Protein AF-A0A2G1YNJ9-F1 (afdb_monomer_lite)

Secondary structure (DSSP, 8-state):
-------HHHHHHHHHHHHHHHHHHHHHHHHHHHHHHHHHHHHHTT--EEETTEEE-GGGTEEEETTEEEETTTEEEEGGG-EEGGG--

Structure (mmCIF, N/CA/C/O backbone):
data_AF-A0A2G1YNJ9-F1
#
_entry.id   AF-A0A2G1YNJ9-F1
#
loop_
_atom_site.group_PDB
_atom_site.id
_atom_site.type_symbol
_atom_site.label_atom_id
_atom_site.label_alt_id
_atom_site.label_comp_id
_atom_site.label_asym_id
_atom_site.label_entity_id
_atom_site.label_seq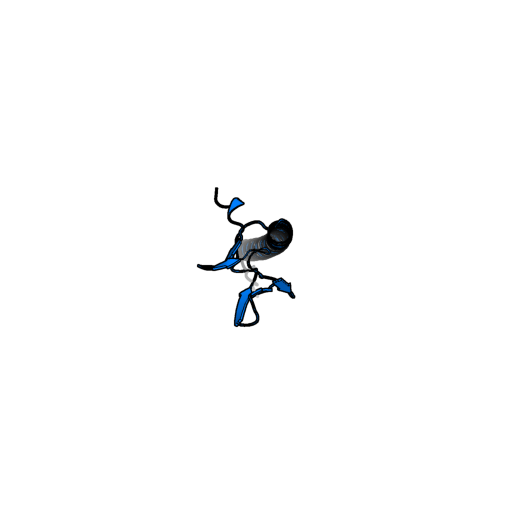_id
_atom_site.pdbx_PDB_ins_code
_atom_site.Cartn_x
_atom_site.Cartn_y
_atom_site.Cartn_z
_atom_site.occupancy
_atom_site.B_iso_or_equiv
_atom_site.auth_seq_id
_atom_site.auth_comp_id
_atom_site.auth_asym_id
_atom_site.auth_atom_id
_atom_site.pdbx_PDB_model_num
ATOM 1 N N . MET A 1 1 ? 38.355 0.535 -47.608 1.00 38.41 1 MET A N 1
ATOM 2 C CA . MET A 1 1 ? 37.460 -0.072 -46.596 1.00 38.41 1 MET A CA 1
ATOM 3 C C . MET A 1 1 ? 36.367 0.948 -46.272 1.00 38.41 1 MET A C 1
ATOM 5 O O . MET A 1 1 ? 36.619 1.887 -45.533 1.00 38.41 1 MET A O 1
ATOM 9 N N . HIS A 1 2 ? 35.199 0.864 -46.919 1.00 39.09 2 HIS A N 1
ATOM 10 C CA . HIS A 1 2 ? 34.093 1.802 -46.676 1.00 39.09 2 HIS A CA 1
ATOM 11 C C . HIS A 1 2 ? 33.355 1.385 -45.400 1.00 39.09 2 HIS A C 1
ATOM 13 O O . HIS A 1 2 ? 32.543 0.461 -45.417 1.00 39.09 2 HIS A O 1
ATOM 19 N N . ILE A 1 3 ? 33.645 2.055 -44.286 1.00 50.84 3 ILE A N 1
ATOM 20 C CA . ILE A 1 3 ? 32.872 1.913 -43.052 1.00 50.84 3 ILE A CA 1
ATOM 21 C C . ILE A 1 3 ? 31.530 2.604 -43.315 1.00 50.84 3 ILE A C 1
ATOM 23 O O . ILE A 1 3 ? 31.424 3.827 -43.247 1.00 50.84 3 ILE A O 1
ATOM 27 N N . LYS A 1 4 ? 30.509 1.829 -43.706 1.00 51.25 4 LYS A N 1
ATOM 28 C CA . LYS A 1 4 ? 29.125 2.316 -43.776 1.00 51.25 4 LYS A CA 1
ATOM 29 C C . LYS A 1 4 ? 28.774 2.881 -42.400 1.00 51.25 4 LYS A C 1
ATOM 31 O O . LYS A 1 4 ? 28.630 2.120 -41.446 1.00 51.25 4 LYS A O 1
ATOM 36 N N . SER A 1 5 ? 28.650 4.206 -42.319 1.00 52.34 5 SER A N 1
ATOM 37 C CA . SER A 1 5 ? 28.082 4.913 -41.174 1.00 52.34 5 SER A CA 1
ATOM 38 C C . SER A 1 5 ? 26.720 4.291 -40.871 1.00 52.34 5 SER A C 1
ATOM 40 O O . SER A 1 5 ? 25.763 4.450 -41.630 1.00 52.34 5 SER A O 1
ATOM 42 N N . LYS A 1 6 ? 26.658 3.471 -39.819 1.00 56.69 6 LYS A N 1
ATOM 43 C CA . LYS A 1 6 ? 25.423 2.842 -39.353 1.00 56.69 6 LYS A CA 1
ATOM 44 C C . LYS A 1 6 ? 24.536 3.965 -38.819 1.00 56.69 6 LYS A C 1
ATOM 46 O O . LYS A 1 6 ? 24.757 4.454 -37.721 1.00 56.69 6 LYS A O 1
ATOM 51 N N . ASN A 1 7 ? 23.591 4.394 -39.656 1.00 58.88 7 ASN A N 1
ATOM 52 C CA . ASN A 1 7 ? 22.435 5.252 -39.393 1.00 58.88 7 ASN A CA 1
ATOM 53 C C . ASN A 1 7 ? 22.385 5.873 -37.986 1.00 58.88 7 ASN A C 1
ATOM 55 O O . ASN A 1 7 ? 21.743 5.343 -37.080 1.00 58.88 7 ASN A O 1
ATOM 59 N N . ASN A 1 8 ? 22.994 7.054 -37.849 1.00 61.69 8 ASN A N 1
ATOM 60 C CA . ASN A 1 8 ? 23.002 7.866 -36.626 1.00 61.69 8 ASN A CA 1
ATOM 61 C C . ASN A 1 8 ? 21.584 8.061 -36.039 1.00 61.69 8 ASN A C 1
ATOM 63 O O . ASN A 1 8 ? 21.383 8.069 -34.830 1.00 61.69 8 ASN A O 1
ATOM 67 N N . LYS A 1 9 ? 20.564 8.117 -36.910 1.00 62.44 9 LYS A N 1
ATOM 68 C CA . LYS A 1 9 ? 19.145 8.208 -36.535 1.00 62.44 9 LYS A CA 1
ATOM 69 C C . LYS A 1 9 ? 18.663 7.010 -35.708 1.00 62.44 9 LYS A C 1
ATOM 71 O O . LYS A 1 9 ? 18.018 7.210 -34.690 1.00 62.44 9 LYS A O 1
ATOM 76 N N . THR A 1 10 ? 18.989 5.776 -36.096 1.00 66.50 10 THR A N 1
ATOM 77 C CA . THR A 1 10 ? 18.542 4.560 -35.388 1.00 66.50 10 THR A CA 1
ATOM 78 C C . THR A 1 10 ? 19.155 4.466 -33.988 1.00 66.50 10 THR A C 1
ATOM 80 O O . THR A 1 10 ? 18.482 4.046 -33.051 1.00 66.50 10 THR A O 1
ATOM 83 N N . PHE A 1 11 ? 20.403 4.918 -33.835 1.00 71.12 11 PHE A N 1
ATOM 84 C CA . PHE A 1 11 ? 21.071 5.013 -32.536 1.00 71.12 11 PHE A CA 1
ATOM 85 C C . PHE A 1 11 ? 20.420 6.072 -31.632 1.00 71.12 11 PHE A C 1
ATOM 87 O O . PHE A 1 11 ? 20.137 5.791 -30.470 1.00 71.12 11 PHE A O 1
ATOM 94 N N . ILE A 1 12 ? 20.097 7.250 -32.180 1.00 73.94 12 ILE A N 1
ATOM 95 C CA . ILE A 1 12 ? 19.397 8.317 -31.448 1.00 73.94 12 ILE A CA 1
ATOM 96 C C . ILE A 1 12 ? 18.001 7.854 -31.003 1.00 73.94 12 ILE A C 1
ATOM 98 O O . ILE A 1 12 ? 17.669 8.002 -29.832 1.00 73.94 12 ILE A O 1
ATOM 102 N N . TYR A 1 13 ? 17.211 7.228 -31.884 1.00 78.44 13 TYR A N 1
ATOM 103 C CA . TYR A 1 13 ? 15.891 6.696 -31.515 1.00 78.44 13 TYR A CA 1
ATOM 104 C C . TYR A 1 13 ? 15.982 5.633 -30.413 1.00 78.44 13 TYR A C 1
ATOM 106 O O . TYR A 1 13 ? 15.194 5.665 -29.469 1.00 78.44 13 TYR A O 1
ATOM 114 N N . GLY A 1 14 ? 16.965 4.729 -30.493 1.00 79.88 14 GLY A N 1
ATOM 115 C CA . GLY A 1 14 ? 17.212 3.737 -29.445 1.00 79.88 14 GLY A CA 1
ATOM 116 C C . GLY A 1 14 ? 17.550 4.379 -28.096 1.00 79.88 14 GLY A C 1
ATOM 117 O O . GLY A 1 14 ? 16.965 4.012 -27.078 1.00 79.88 14 GLY A O 1
ATOM 118 N N . ALA A 1 15 ? 18.432 5.383 -28.090 1.00 84.19 15 ALA A N 1
ATOM 119 C CA . ALA A 1 15 ? 18.802 6.115 -26.881 1.00 84.19 15 ALA A CA 1
ATOM 120 C C . ALA A 1 15 ? 17.620 6.902 -26.285 1.00 84.19 15 ALA A C 1
ATOM 122 O O . ALA A 1 15 ? 17.412 6.873 -25.074 1.00 84.19 15 ALA A O 1
ATOM 123 N N . SER A 1 16 ? 16.803 7.556 -27.116 1.00 87.31 16 SER A N 1
ATOM 124 C CA . SER A 1 16 ? 15.611 8.282 -26.660 1.00 87.31 16 SER A CA 1
ATOM 125 C C . SER A 1 16 ? 14.571 7.356 -26.029 1.00 87.31 16 SER A C 1
ATOM 127 O O . SER A 1 16 ? 14.033 7.681 -24.972 1.00 87.31 16 SER A O 1
ATOM 129 N N . ILE A 1 17 ? 14.316 6.187 -26.629 1.00 89.06 17 ILE A N 1
ATOM 130 C CA . ILE A 1 17 ? 13.405 5.182 -26.058 1.00 89.06 17 ILE A CA 1
ATOM 131 C C . ILE A 1 17 ? 13.947 4.681 -24.718 1.00 89.06 17 ILE A C 1
ATOM 133 O O . ILE A 1 17 ? 13.197 4.582 -23.751 1.00 89.06 17 ILE A O 1
ATOM 137 N N . PHE A 1 18 ? 15.250 4.414 -24.631 1.00 90.75 18 PHE A N 1
ATOM 138 C CA . PHE A 1 18 ? 15.875 3.962 -23.392 1.00 90.75 18 PHE A CA 1
ATOM 139 C C . PHE A 1 18 ? 15.736 4.988 -22.256 1.00 90.75 18 PHE A C 1
ATOM 141 O O . PHE A 1 18 ? 15.333 4.634 -21.148 1.00 90.75 18 PHE A O 1
ATOM 148 N N . ILE A 1 19 ? 15.990 6.270 -22.542 1.00 92.12 19 ILE A N 1
ATOM 149 C CA . ILE A 1 19 ? 15.805 7.363 -21.575 1.00 92.12 19 ILE A CA 1
ATOM 150 C C . ILE A 1 19 ? 14.338 7.461 -21.140 1.00 92.12 19 ILE A C 1
ATOM 152 O O . ILE A 1 19 ? 14.061 7.590 -19.948 1.00 92.12 19 ILE A O 1
ATOM 156 N N . LEU A 1 20 ? 13.397 7.353 -22.083 1.00 93.81 20 LEU A N 1
ATOM 157 C CA . LEU A 1 20 ? 11.965 7.381 -21.787 1.00 93.81 20 LEU A CA 1
ATOM 158 C C . LEU A 1 20 ? 11.559 6.234 -20.849 1.00 93.81 20 LEU A C 1
ATOM 160 O O . LEU A 1 20 ? 10.844 6.462 -19.877 1.00 93.81 20 LEU A O 1
ATOM 164 N N . VAL A 1 21 ? 12.051 5.016 -21.091 1.00 93.69 21 VAL A N 1
ATOM 165 C CA . VAL A 1 21 ? 11.777 3.854 -20.232 1.00 93.69 21 VAL A CA 1
ATOM 166 C C . VAL A 1 21 ? 12.320 4.073 -18.818 1.00 93.69 21 VAL A C 1
ATOM 168 O O . VAL A 1 21 ? 11.592 3.850 -17.851 1.00 93.69 21 VAL A O 1
ATOM 171 N N . ILE A 1 22 ? 13.556 4.562 -18.673 1.00 93.94 22 ILE A N 1
ATOM 172 C CA . ILE A 1 22 ? 14.132 4.876 -17.354 1.00 93.94 22 ILE A CA 1
ATOM 173 C C . ILE A 1 22 ? 13.295 5.934 -16.633 1.00 93.94 22 ILE A C 1
ATOM 175 O O . ILE A 1 22 ? 13.010 5.795 -15.443 1.00 93.94 22 ILE A O 1
ATOM 179 N N . PHE A 1 23 ? 12.877 6.977 -17.348 1.00 94.31 23 PHE A N 1
ATOM 180 C CA . PHE A 1 23 ? 12.064 8.044 -16.781 1.00 94.31 23 PHE A CA 1
ATOM 181 C C . PHE A 1 23 ? 10.704 7.529 -16.286 1.00 94.31 23 PHE A C 1
ATOM 183 O O . PHE A 1 23 ? 10.299 7.844 -15.167 1.00 94.31 23 PHE A O 1
ATOM 190 N N . LEU A 1 24 ? 10.033 6.676 -17.067 1.00 93.56 24 LEU A N 1
ATOM 191 C CA . LEU A 1 24 ? 8.773 6.042 -16.667 1.00 93.56 24 LEU A CA 1
ATOM 192 C C . LEU A 1 24 ? 8.943 5.145 -15.434 1.00 93.56 24 LEU A C 1
ATOM 194 O O . LEU A 1 24 ? 8.113 5.196 -14.526 1.00 93.56 24 LEU A O 1
ATOM 198 N N . LEU A 1 25 ? 10.030 4.370 -15.356 1.00 92.69 25 LEU A N 1
ATOM 199 C CA . LEU A 1 25 ? 10.337 3.547 -14.181 1.00 92.69 25 LEU A CA 1
ATOM 200 C C . LEU A 1 25 ? 10.581 4.401 -12.932 1.00 92.69 25 LEU A C 1
ATOM 202 O O . LEU A 1 25 ? 10.091 4.066 -11.852 1.00 92.69 25 LEU A O 1
ATOM 206 N N . ALA A 1 26 ? 11.299 5.519 -13.071 1.00 92.31 26 ALA A N 1
ATOM 207 C CA . ALA A 1 26 ? 11.535 6.446 -11.970 1.00 92.31 26 ALA A CA 1
ATOM 208 C C . ALA A 1 26 ? 10.221 7.067 -11.471 1.00 92.31 26 ALA A C 1
ATOM 210 O O . ALA A 1 26 ? 9.947 7.030 -10.270 1.00 92.31 26 ALA A O 1
ATOM 211 N N . LEU A 1 27 ? 9.380 7.569 -12.383 1.00 92.12 27 LEU A N 1
ATOM 212 C CA . LEU A 1 27 ? 8.059 8.112 -12.049 1.00 92.12 27 LEU A CA 1
ATOM 213 C C . LEU A 1 27 ? 7.174 7.080 -11.346 1.00 92.12 27 LEU A C 1
ATOM 215 O O . LEU A 1 27 ? 6.555 7.396 -10.331 1.00 92.12 27 LEU A O 1
ATOM 219 N N . TYR A 1 28 ? 7.153 5.841 -11.841 1.00 88.12 28 TYR A N 1
ATOM 220 C CA . TYR A 1 28 ? 6.412 4.755 -11.207 1.00 88.12 28 TYR A CA 1
ATOM 221 C C . TYR A 1 28 ? 6.922 4.464 -9.787 1.00 88.12 28 TYR A C 1
ATOM 223 O O . TYR A 1 28 ? 6.127 4.285 -8.865 1.00 88.12 28 TYR A O 1
ATOM 231 N N . GLY A 1 29 ? 8.243 4.493 -9.579 1.00 88.50 29 GLY A N 1
ATOM 232 C CA . GLY A 1 29 ? 8.852 4.351 -8.256 1.00 88.50 29 GLY A CA 1
ATOM 233 C C . GLY A 1 29 ? 8.438 5.453 -7.272 1.00 88.50 29 GLY A C 1
ATOM 234 O O . GLY A 1 29 ? 8.124 5.155 -6.116 1.00 88.50 29 GLY A O 1
ATOM 235 N N . PHE A 1 30 ? 8.393 6.715 -7.718 1.00 89.69 30 PHE A N 1
ATOM 236 C CA . PHE A 1 30 ? 7.889 7.829 -6.903 1.00 89.69 30 PHE A CA 1
ATOM 237 C C . PHE A 1 30 ? 6.401 7.671 -6.584 1.00 89.69 30 PHE A C 1
ATOM 239 O O . PHE A 1 30 ? 6.019 7.763 -5.417 1.00 89.69 30 PHE A O 1
ATOM 246 N N . TYR A 1 31 ? 5.587 7.339 -7.587 1.00 88.19 31 TYR A N 1
ATOM 247 C CA . TYR A 1 31 ? 4.159 7.083 -7.412 1.00 88.19 31 TYR A CA 1
ATOM 248 C C . TYR A 1 31 ? 3.889 5.98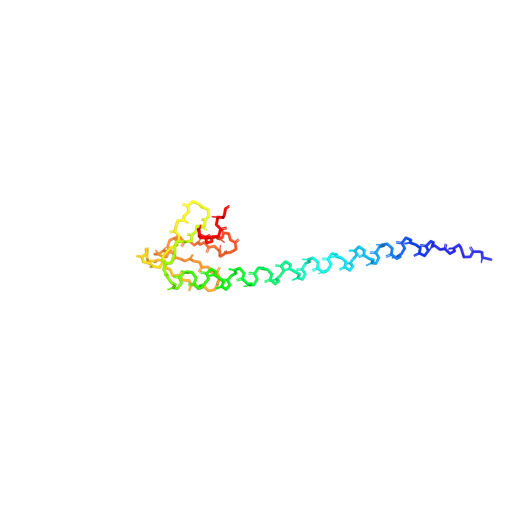5 -6.369 1.00 88.19 31 TYR A C 1
ATOM 250 O O . TYR A 1 31 ? 3.103 6.184 -5.444 1.00 88.19 31 TYR A O 1
ATOM 258 N N . GLU A 1 32 ? 4.584 4.846 -6.454 1.00 85.06 32 GLU A N 1
ATOM 259 C CA . GLU A 1 32 ? 4.484 3.758 -5.471 1.00 85.06 32 GLU A CA 1
ATOM 260 C C . GLU A 1 32 ? 4.858 4.219 -4.056 1.00 85.06 32 GLU A C 1
ATOM 262 O O . GLU A 1 32 ? 4.199 3.853 -3.078 1.00 85.06 32 GLU A O 1
ATOM 267 N N . LYS A 1 33 ? 5.907 5.040 -3.927 1.00 87.19 33 LYS A N 1
ATOM 268 C CA . LYS A 1 33 ? 6.348 5.576 -2.636 1.00 87.19 33 LYS A CA 1
ATOM 269 C C . LYS A 1 33 ? 5.278 6.471 -2.011 1.00 87.19 33 LYS A C 1
ATOM 271 O O . LYS A 1 33 ? 4.935 6.263 -0.844 1.00 87.19 33 LYS A O 1
ATOM 276 N N . ASP A 1 34 ? 4.728 7.416 -2.769 1.00 87.75 34 ASP A N 1
ATOM 277 C CA . ASP A 1 34 ? 3.682 8.318 -2.281 1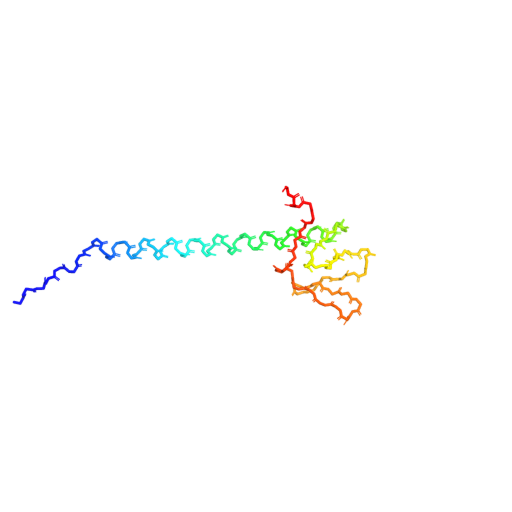.00 87.75 34 ASP A CA 1
ATOM 278 C C . ASP A 1 34 ? 2.389 7.568 -1.955 1.00 87.75 34 ASP A C 1
ATOM 280 O O . ASP A 1 34 ? 1.816 7.758 -0.876 1.00 87.75 34 ASP A O 1
ATOM 284 N N . ARG A 1 35 ? 1.982 6.626 -2.816 1.00 86.31 35 ARG A N 1
ATOM 285 C CA . ARG A 1 35 ? 0.801 5.784 -2.588 1.00 86.31 35 ARG A CA 1
ATOM 286 C C . ARG A 1 35 ? 0.908 5.007 -1.278 1.00 86.31 35 ARG A C 1
ATOM 288 O O . ARG A 1 35 ? -0.041 4.975 -0.494 1.00 86.31 35 ARG A O 1
ATOM 295 N N . ARG A 1 36 ? 2.077 4.423 -0.990 1.00 86.06 36 ARG A N 1
ATOM 296 C CA . ARG A 1 36 ? 2.329 3.733 0.286 1.00 86.06 36 ARG A CA 1
ATOM 297 C C . ARG A 1 36 ? 2.173 4.682 1.462 1.00 86.06 36 ARG A C 1
ATOM 299 O O . ARG A 1 36 ? 1.450 4.356 2.398 1.00 86.06 36 ARG A O 1
ATOM 306 N N . VAL A 1 37 ? 2.814 5.852 1.422 1.00 88.62 37 VAL A N 1
ATOM 307 C CA . VAL A 1 37 ? 2.716 6.857 2.496 1.00 88.62 37 VAL A CA 1
ATOM 308 C C . VAL A 1 37 ? 1.262 7.259 2.743 1.00 88.62 37 VAL A C 1
ATOM 310 O O . VAL A 1 37 ? 0.850 7.380 3.899 1.00 88.62 37 VAL A O 1
ATOM 313 N N . GLN A 1 38 ? 0.467 7.414 1.686 1.00 89.25 38 GLN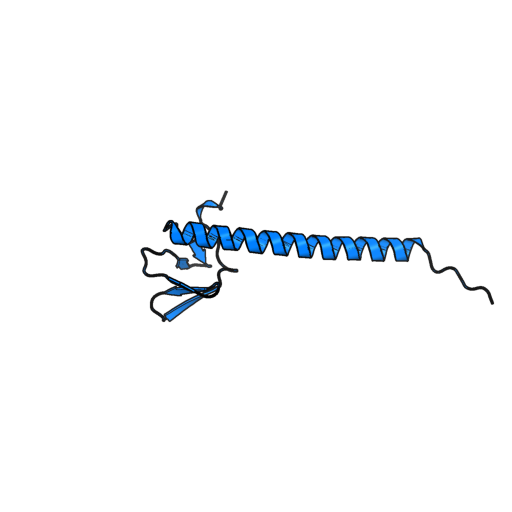 A N 1
ATOM 314 C CA . GLN A 1 38 ? -0.954 7.716 1.807 1.00 89.25 38 GLN A CA 1
ATOM 315 C C . GLN A 1 38 ? -1.730 6.571 2.476 1.00 89.25 38 GLN A C 1
ATOM 317 O O . GLN A 1 38 ? -2.459 6.823 3.432 1.00 89.25 38 GLN A O 1
ATOM 322 N N . LEU A 1 39 ? -1.499 5.314 2.079 1.00 88.44 39 LEU A N 1
ATOM 323 C CA . LEU A 1 39 ? -2.113 4.139 2.716 1.00 88.44 39 LEU A CA 1
ATOM 324 C C . LEU A 1 39 ? -1.753 4.025 4.204 1.00 88.44 39 LEU A C 1
ATOM 326 O O . LEU A 1 39 ? -2.618 3.737 5.029 1.00 88.44 39 LEU A O 1
ATOM 330 N N . TYR A 1 40 ? -0.501 4.308 4.575 1.00 87.81 40 TYR A N 1
ATOM 331 C CA . TYR A 1 40 ? -0.081 4.372 5.979 1.00 87.81 40 TYR A CA 1
ATOM 332 C C . TYR A 1 40 ? -0.850 5.449 6.757 1.00 87.81 40 TYR A C 1
ATOM 334 O O . TYR A 1 40 ? -1.317 5.194 7.872 1.00 87.81 40 TYR A O 1
ATOM 342 N N . LYS A 1 41 ? -0.988 6.652 6.183 1.00 89.69 41 LYS A N 1
ATOM 343 C CA . LYS A 1 41 ? -1.744 7.758 6.794 1.00 89.69 41 LYS A CA 1
ATOM 344 C C . LYS A 1 41 ? -3.220 7.400 6.950 1.00 89.69 41 LYS A C 1
ATOM 346 O O . LYS A 1 41 ? -3.773 7.587 8.032 1.00 89.69 41 LYS A O 1
ATOM 351 N N . ASP A 1 42 ? -3.828 6.837 5.913 1.00 89.81 42 ASP A N 1
ATOM 352 C CA . ASP A 1 42 ? -5.232 6.436 5.914 1.00 89.81 42 ASP A CA 1
ATOM 353 C C . ASP A 1 42 ? -5.498 5.321 6.933 1.00 89.81 42 ASP A C 1
ATOM 355 O O . ASP A 1 42 ? -6.444 5.414 7.717 1.00 89.81 42 ASP A O 1
ATOM 359 N N . PHE A 1 43 ? -4.609 4.330 7.023 1.00 90.00 43 PHE A N 1
ATOM 360 C CA . PHE A 1 43 ? -4.700 3.275 8.029 1.00 90.00 43 PHE A CA 1
ATOM 361 C C . PHE A 1 43 ? -4.598 3.827 9.454 1.00 90.00 43 PHE A C 1
ATOM 363 O O . PHE A 1 43 ? -5.373 3.453 10.338 1.00 90.00 43 PHE A O 1
ATOM 370 N N . ARG A 1 44 ? -3.655 4.751 9.689 1.00 88.69 44 ARG A N 1
ATOM 371 C CA . ARG A 1 44 ? -3.466 5.395 10.997 1.00 88.69 44 ARG A CA 1
ATOM 372 C C . ARG A 1 44 ? -4.675 6.242 11.391 1.00 88.69 44 ARG A C 1
ATOM 374 O O . ARG A 1 44 ? -5.031 6.249 12.567 1.00 88.69 44 ARG A O 1
ATOM 381 N N . ALA A 1 45 ? -5.315 6.882 10.414 1.00 90.88 45 ALA A N 1
ATOM 382 C CA . ALA A 1 45 ? -6.575 7.606 10.560 1.00 90.88 45 ALA A CA 1
ATOM 383 C C . ALA A 1 45 ? -7.806 6.685 10.670 1.00 90.88 45 ALA A C 1
ATOM 385 O O . ALA A 1 45 ? -8.933 7.170 10.690 1.00 90.88 45 ALA A O 1
ATOM 386 N N . ASN A 1 46 ? -7.609 5.364 10.743 1.00 89.44 46 ASN A N 1
ATOM 387 C CA . ASN A 1 46 ? -8.667 4.365 10.817 1.00 89.44 46 ASN A CA 1
ATOM 388 C C . ASN A 1 46 ? -9.637 4.369 9.618 1.00 89.44 46 ASN A C 1
ATOM 390 O O . ASN A 1 46 ? -10.785 3.930 9.733 1.00 89.44 46 ASN A O 1
ATOM 394 N N . LYS A 1 47 ? -9.189 4.849 8.455 1.00 90.00 47 LYS A N 1
ATOM 395 C CA . LYS A 1 47 ? -9.967 4.753 7.220 1.00 90.00 47 LYS A CA 1
ATOM 396 C C . LYS A 1 47 ? -9.985 3.315 6.710 1.00 90.00 47 LYS A C 1
ATOM 398 O O . LYS A 1 47 ? -9.115 2.505 7.035 1.00 90.00 47 LYS A O 1
ATOM 403 N N . LYS A 1 48 ? -11.002 3.008 5.906 1.00 89.31 48 LYS A N 1
ATOM 404 C CA . LYS A 1 48 ? -11.137 1.713 5.237 1.00 89.31 48 LYS A CA 1
ATOM 405 C C . LYS A 1 48 ? -10.147 1.642 4.076 1.00 89.31 48 LYS A C 1
ATOM 407 O O . LYS A 1 48 ? -10.128 2.530 3.225 1.00 89.31 48 LYS A O 1
ATOM 412 N N . ILE A 1 49 ? -9.354 0.581 4.049 1.00 90.31 49 ILE A N 1
ATOM 413 C CA . ILE A 1 49 ? -8.448 0.237 2.955 1.00 90.31 49 ILE A CA 1
ATOM 414 C C . ILE A 1 49 ? -8.934 -1.093 2.388 1.00 90.31 49 ILE A C 1
ATOM 416 O O . ILE A 1 49 ? -9.201 -2.017 3.151 1.00 90.31 49 ILE A O 1
ATOM 420 N N . MET A 1 50 ? -9.076 -1.185 1.073 1.00 88.31 50 MET A N 1
ATOM 421 C CA . MET A 1 50 ? -9.411 -2.435 0.392 1.00 88.31 50 MET A CA 1
ATOM 422 C C . MET A 1 50 ? -8.127 -3.112 -0.063 1.00 88.31 50 MET A C 1
ATOM 424 O O . MET A 1 50 ? -7.255 -2.461 -0.628 1.00 88.31 50 MET A O 1
ATOM 428 N N . CYS A 1 51 ? -8.002 -4.409 0.190 1.00 87.88 51 CYS A N 1
ATOM 429 C CA . CYS A 1 51 ? -6.890 -5.233 -0.272 1.00 87.88 51 CYS A CA 1
ATOM 430 C C . CYS A 1 51 ? -7.454 -6.489 -0.949 1.00 87.88 51 CYS A C 1
ATOM 432 O O . CYS A 1 51 ? -7.588 -7.539 -0.308 1.00 87.88 51 CYS A O 1
ATOM 434 N N . GLY A 1 52 ? -7.813 -6.376 -2.231 1.00 83.81 52 GLY A N 1
ATOM 435 C CA . GLY A 1 52 ? -8.708 -7.339 -2.880 1.00 83.81 52 GLY A CA 1
ATOM 436 C C . GLY A 1 52 ? -10.094 -7.276 -2.234 1.00 83.81 52 GLY A C 1
ATOM 437 O O . GLY A 1 52 ? -10.624 -6.185 -2.046 1.00 83.81 52 GLY A O 1
ATOM 438 N N . ASP A 1 53 ? -10.628 -8.422 -1.816 1.00 83.50 53 ASP A N 1
ATOM 439 C CA . ASP A 1 53 ? -11.951 -8.514 -1.174 1.00 83.50 53 ASP A CA 1
ATOM 440 C C . ASP A 1 53 ? -11.941 -8.183 0.333 1.00 83.50 53 ASP A C 1
ATOM 442 O O . ASP A 1 53 ? -12.989 -8.104 0.977 1.00 83.50 53 ASP A O 1
ATOM 446 N N . ASP A 1 54 ? -10.758 -7.983 0.922 1.00 86.31 54 ASP A N 1
ATOM 447 C CA . ASP A 1 54 ? -10.610 -7.758 2.358 1.00 86.31 54 ASP A CA 1
ATOM 448 C C . ASP A 1 54 ? -10.582 -6.270 2.721 1.00 86.31 54 ASP A C 1
ATOM 450 O O . ASP A 1 54 ? -9.765 -5.491 2.222 1.00 86.31 54 ASP A O 1
ATOM 454 N N . VAL A 1 55 ? -11.419 -5.894 3.691 1.00 88.88 55 VAL A N 1
ATOM 455 C CA . VAL A 1 55 ? -11.410 -4.554 4.291 1.00 88.88 55 VAL A CA 1
ATOM 456 C C . VAL A 1 55 ? -10.415 -4.513 5.448 1.00 88.88 55 VAL A C 1
ATOM 458 O O . VAL A 1 55 ? -10.682 -4.993 6.556 1.00 88.88 55 VAL A O 1
ATOM 461 N N . VAL A 1 56 ? -9.286 -3.861 5.200 1.00 89.56 56 VAL A N 1
ATOM 462 C CA . VAL A 1 56 ? -8.236 -3.575 6.171 1.00 89.56 56 VAL A CA 1
ATOM 463 C C . VAL A 1 56 ? -8.542 -2.270 6.899 1.00 89.56 56 VAL A C 1
ATOM 465 O O . VAL A 1 56 ? -8.668 -1.202 6.299 1.00 89.56 56 VAL A O 1
ATOM 468 N N . GLN A 1 57 ? -8.659 -2.345 8.225 1.00 90.25 57 GLN A N 1
ATOM 469 C CA . GLN A 1 57 ? -8.969 -1.189 9.065 1.00 90.25 57 GLN A CA 1
ATOM 470 C C . GLN A 1 57 ? -8.425 -1.390 10.484 1.00 90.25 57 GLN A C 1
ATOM 472 O O . GLN A 1 57 ? -8.585 -2.464 11.065 1.00 90.25 57 GLN A O 1
ATOM 477 N N . LYS A 1 58 ? -7.820 -0.351 11.072 1.00 87.94 58 LYS A N 1
ATOM 478 C CA . LYS A 1 58 ? -7.202 -0.419 12.408 1.00 87.94 58 LYS A CA 1
ATOM 479 C C . LYS A 1 58 ? -8.203 -0.824 13.503 1.00 87.94 58 LYS A C 1
ATOM 481 O O . LYS A 1 58 ? -7.885 -1.662 14.339 1.00 87.94 58 LYS A O 1
ATOM 486 N N . SER A 1 59 ? -9.431 -0.309 13.472 1.00 88.50 59 SER A N 1
ATOM 487 C CA . SER A 1 59 ? -10.498 -0.655 14.425 1.00 88.50 59 SER A CA 1
ATOM 488 C C . SER A 1 59 ? -10.995 -2.091 14.290 1.00 88.50 59 SER A C 1
ATOM 490 O O . SER A 1 59 ? -11.643 -2.591 15.200 1.00 88.50 59 SER A O 1
ATOM 492 N N . ARG A 1 60 ? -10.682 -2.772 13.182 1.00 87.88 60 ARG A N 1
ATOM 493 C CA . ARG A 1 60 ? -10.979 -4.195 12.968 1.00 87.88 60 ARG A CA 1
ATOM 494 C C . ARG A 1 60 ? -9.834 -5.111 13.424 1.00 87.88 60 ARG A C 1
ATOM 496 O O . ARG A 1 60 ? -9.789 -6.269 13.026 1.00 87.88 60 ARG A O 1
ATOM 503 N N . GLY A 1 61 ? -8.889 -4.595 14.214 1.00 87.44 61 GLY A N 1
ATOM 504 C CA . GLY A 1 61 ? -7.767 -5.372 14.753 1.00 87.44 61 GLY A CA 1
ATOM 505 C C . GLY A 1 61 ? -6.631 -5.614 13.758 1.00 87.44 61 GLY A C 1
ATOM 506 O O . GLY A 1 61 ? -5.746 -6.427 14.022 1.00 87.44 61 GLY A O 1
ATOM 507 N N . TRP A 1 62 ? -6.630 -4.916 12.619 1.00 90.94 62 TRP A N 1
ATOM 508 C CA . TRP A 1 62 ? -5.494 -4.967 11.710 1.00 90.94 62 TRP A CA 1
ATOM 509 C C . TRP A 1 62 ? -4.312 -4.189 12.293 1.00 90.94 62 TRP A C 1
ATOM 511 O O . TRP A 1 62 ? -4.479 -3.151 12.938 1.00 90.94 62 TRP A O 1
ATOM 521 N N . ILE A 1 63 ? -3.103 -4.652 11.994 1.00 89.75 63 ILE A N 1
ATOM 522 C CA . ILE A 1 63 ? -1.839 -3.978 12.294 1.00 89.75 63 ILE A CA 1
ATOM 523 C C . ILE A 1 63 ? -1.005 -3.858 11.022 1.00 89.75 63 ILE A C 1
ATOM 525 O O . ILE A 1 63 ? -1.158 -4.646 10.091 1.00 89.75 63 ILE A O 1
ATOM 529 N N . ILE A 1 64 ? -0.100 -2.885 10.984 1.00 87.19 64 ILE A N 1
ATOM 530 C CA . ILE A 1 64 ? 0.797 -2.662 9.851 1.00 87.19 64 ILE A CA 1
ATOM 531 C C . ILE A 1 64 ? 2.252 -2.838 10.291 1.00 87.19 64 ILE A C 1
ATOM 533 O O . ILE A 1 64 ? 2.680 -2.246 11.281 1.00 87.19 64 ILE A O 1
ATOM 537 N N . LYS A 1 65 ? 3.015 -3.668 9.574 1.00 84.88 65 LYS A N 1
ATOM 538 C CA . LYS A 1 65 ? 4.444 -3.915 9.826 1.00 84.88 65 LYS A CA 1
ATOM 539 C C . LYS A 1 65 ? 5.145 -4.273 8.516 1.00 84.88 65 LYS A C 1
ATOM 541 O O . LYS A 1 65 ? 4.603 -5.037 7.7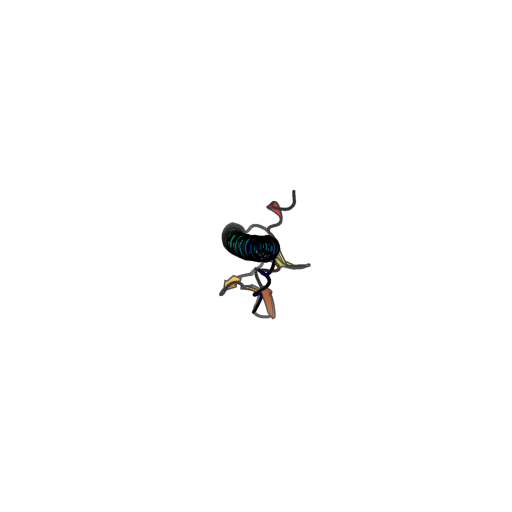26 1.00 84.88 65 LYS A O 1
ATOM 546 N N . ASN A 1 66 ? 6.341 -3.736 8.271 1.00 83.44 66 ASN A N 1
ATOM 547 C CA . ASN A 1 66 ? 7.169 -4.044 7.091 1.00 83.44 66 ASN A CA 1
ATOM 548 C C . ASN A 1 66 ? 6.398 -4.047 5.751 1.00 83.44 66 ASN A C 1
ATOM 550 O O . ASN A 1 66 ? 6.477 -5.007 4.988 1.00 83.44 66 ASN A O 1
ATOM 554 N N . ASN A 1 67 ? 5.639 -2.987 5.453 1.00 81.56 67 ASN A N 1
ATOM 555 C CA . ASN A 1 67 ? 4.825 -2.871 4.231 1.00 81.56 67 ASN A CA 1
ATOM 556 C C . ASN A 1 67 ? 3.715 -3.924 4.066 1.00 81.56 67 ASN A C 1
ATOM 558 O O . ASN A 1 67 ? 3.262 -4.193 2.949 1.00 81.56 67 ASN A O 1
ATOM 562 N N . ARG A 1 68 ? 3.263 -4.526 5.166 1.00 85.06 68 ARG A N 1
ATOM 563 C CA . ARG A 1 68 ? 2.205 -5.532 5.169 1.00 85.06 68 ARG A CA 1
ATOM 564 C C . ARG A 1 68 ? 1.192 -5.242 6.265 1.00 85.06 68 ARG A C 1
ATOM 566 O O . ARG A 1 68 ? 1.549 -4.814 7.363 1.00 85.06 68 ARG A O 1
ATOM 573 N N . PHE A 1 69 ? -0.066 -5.494 5.947 1.00 87.81 69 PHE A N 1
ATOM 574 C CA . PHE A 1 69 ? -1.170 -5.515 6.885 1.00 87.81 69 PHE A CA 1
ATOM 575 C C . PHE A 1 69 ? -1.366 -6.931 7.409 1.00 87.81 69 PHE A C 1
ATOM 577 O O . PHE A 1 69 ? -1.357 -7.886 6.634 1.00 87.81 69 PHE A O 1
ATOM 584 N N . PHE A 1 70 ? -1.565 -7.060 8.714 1.00 86.50 70 PHE A N 1
ATOM 585 C CA . PHE A 1 70 ? -1.829 -8.326 9.383 1.00 86.50 70 PHE A CA 1
ATOM 586 C C . PHE A 1 70 ? -3.121 -8.230 10.181 1.00 86.50 70 PHE A C 1
ATOM 588 O O . PHE A 1 70 ? -3.353 -7.219 10.837 1.00 86.50 70 PHE A O 1
ATOM 595 N N . SER A 1 71 ? -3.926 -9.287 10.168 1.00 86.25 71 SER A N 1
ATOM 596 C CA . SER A 1 71 ? -5.092 -9.439 11.042 1.00 86.25 71 SER A CA 1
ATOM 597 C C . SER A 1 71 ? -4.959 -10.715 11.857 1.00 86.25 71 SER A C 1
ATOM 599 O O . SER A 1 71 ? -4.791 -11.793 11.274 1.00 86.25 71 SER A O 1
ATOM 601 N N . ASN A 1 72 ? -4.996 -10.571 13.191 1.00 73.12 72 ASN A N 1
ATOM 602 C CA . ASN A 1 72 ? -5.013 -11.662 14.177 1.00 73.12 72 ASN A CA 1
ATOM 603 C C . ASN A 1 72 ? -4.071 -12.835 13.834 1.00 73.12 72 ASN A C 1
ATOM 605 O O . ASN A 1 72 ? -4.450 -13.997 13.945 1.00 73.12 72 ASN A O 1
ATOM 609 N N . ALA A 1 73 ? -2.861 -12.522 13.352 1.00 64.75 73 ALA A N 1
ATOM 610 C CA . ALA A 1 73 ? -1.815 -13.465 12.933 1.00 64.75 73 ALA A CA 1
ATOM 611 C C . ALA A 1 73 ? -2.187 -14.516 11.855 1.00 64.75 73 ALA A C 1
ATOM 613 O O . ALA A 1 73 ? -1.327 -15.306 11.478 1.00 64.75 73 ALA A O 1
ATOM 614 N N . LYS A 1 74 ? -3.415 -14.520 11.317 1.00 72.50 74 LYS A N 1
ATOM 615 C CA . LYS A 1 74 ? -3.885 -15.492 10.308 1.00 72.50 74 LYS A CA 1
ATOM 616 C C . LYS A 1 74 ? -3.879 -14.948 8.884 1.00 72.50 74 LYS A C 1
ATOM 618 O O . LYS A 1 74 ? -3.699 -15.706 7.938 1.00 72.50 74 LYS A O 1
ATOM 623 N N . THR A 1 75 ? -4.069 -13.641 8.730 1.00 81.19 75 THR A N 1
ATOM 624 C CA . THR A 1 75 ? -4.266 -13.009 7.417 1.00 81.19 75 THR A CA 1
ATOM 625 C C . THR A 1 75 ? -3.207 -11.949 7.191 1.00 81.19 75 THR A C 1
ATOM 627 O O . THR A 1 75 ? -3.012 -11.084 8.044 1.00 81.19 75 THR A O 1
ATOM 630 N N . MET A 1 76 ? -2.533 -12.011 6.042 1.00 84.19 76 MET A N 1
ATOM 631 C CA . MET A 1 76 ? -1.497 -11.063 5.640 1.00 84.19 76 MET A CA 1
ATOM 632 C C . MET A 1 76 ? -1.825 -10.492 4.261 1.00 84.19 76 MET A C 1
ATOM 634 O O . MET A 1 76 ? -2.054 -11.247 3.317 1.00 84.19 76 MET A O 1
ATOM 638 N N . LYS A 1 77 ? -1.801 -9.164 4.129 1.00 84.44 77 LYS A N 1
ATOM 639 C CA . LYS A 1 77 ? -1.967 -8.460 2.852 1.00 84.44 77 LYS A CA 1
ATOM 640 C C . LYS A 1 77 ? -0.802 -7.514 2.622 1.00 84.44 77 LYS A C 1
ATOM 642 O O . LYS A 1 77 ? -0.459 -6.708 3.483 1.00 84.44 77 LYS A O 1
ATOM 647 N N . THR A 1 78 ? -0.172 -7.611 1.460 1.00 82.88 78 THR A N 1
ATOM 648 C CA . THR A 1 78 ? 0.907 -6.694 1.081 1.00 82.88 78 THR A CA 1
ATOM 649 C C . THR A 1 78 ? 0.305 -5.364 0.646 1.00 82.88 78 THR A C 1
ATOM 651 O O . THR A 1 78 ? -0.595 -5.354 -0.186 1.00 82.88 78 THR A O 1
ATOM 654 N N . ILE A 1 79 ? 0.832 -4.247 1.161 1.00 79.94 79 ILE A N 1
ATOM 655 C CA . ILE A 1 79 ? 0.332 -2.885 0.880 1.00 79.94 79 ILE A CA 1
ATOM 656 C C . ILE A 1 79 ? 0.219 -2.583 -0.620 1.00 79.94 79 ILE A C 1
ATOM 658 O O . ILE A 1 79 ? -0.655 -1.830 -1.033 1.00 79.94 79 ILE A O 1
ATOM 662 N N . VAL A 1 80 ? 1.090 -3.175 -1.438 1.00 79.31 80 VAL A N 1
ATOM 663 C CA . VAL A 1 80 ? 1.118 -2.979 -2.898 1.00 79.31 80 VAL A CA 1
ATOM 664 C C . VAL A 1 80 ? -0.154 -3.489 -3.589 1.00 79.31 80 VAL A C 1
ATOM 666 O O . VAL A 1 80 ? -0.478 -3.017 -4.670 1.00 79.31 80 VAL A O 1
ATOM 669 N N . PHE A 1 81 ? -0.920 -4.383 -2.962 1.00 82.25 81 PHE A N 1
ATOM 670 C CA . PHE A 1 81 ? -2.213 -4.857 -3.478 1.00 82.25 81 PHE A CA 1
ATOM 671 C C . PHE A 1 81 ? -3.406 -4.178 -2.802 1.00 82.25 81 PHE A C 1
ATOM 673 O O . PHE A 1 81 ? -4.523 -4.687 -2.850 1.00 82.25 81 PHE A O 1
ATOM 680 N N . CYS A 1 82 ? -3.153 -3.069 -2.109 1.00 85.31 82 CYS A N 1
ATOM 681 C CA . CYS A 1 82 ? -4.155 -2.345 -1.356 1.00 85.31 82 CYS A CA 1
ATOM 682 C C . CYS A 1 82 ? -4.377 -0.944 -1.919 1.00 85.31 82 CYS A C 1
ATOM 684 O O . CYS A 1 82 ? -3.442 -0.284 -2.391 1.00 85.31 82 CYS A O 1
ATOM 686 N N . GLU A 1 83 ? -5.613 -0.481 -1.783 1.00 84.44 83 GLU A N 1
ATOM 687 C CA . GLU A 1 83 ? -6.082 0.825 -2.221 1.00 84.44 83 GLU A CA 1
ATOM 688 C C . GLU A 1 83 ? -6.953 1.473 -1.144 1.00 84.44 83 GLU A C 1
ATOM 690 O O . GLU A 1 83 ? -7.681 0.818 -0.394 1.00 84.44 83 GLU A O 1
ATOM 695 N N . SER A 1 84 ? -6.849 2.795 -1.036 1.00 78.69 84 SER A N 1
ATOM 696 C CA . SER A 1 84 ? -7.693 3.565 -0.129 1.00 78.69 84 SER A CA 1
ATOM 697 C C . SER A 1 84 ? -9.059 3.748 -0.774 1.00 78.69 84 SER A C 1
ATOM 699 O O . SER A 1 84 ? -9.145 4.241 -1.897 1.00 78.69 84 SER A O 1
ATOM 701 N N . VAL A 1 85 ? -10.130 3.405 -0.056 1.00 72.19 85 VAL A N 1
ATOM 702 C CA . VAL A 1 85 ? -11.506 3.488 -0.583 1.00 72.19 85 VAL A CA 1
ATOM 703 C C . VAL A 1 85 ? -11.890 4.931 -0.939 1.00 72.19 85 VAL A C 1
ATOM 705 O O . VAL A 1 85 ? -12.708 5.156 -1.819 1.00 72.19 85 VAL A O 1
ATOM 708 N N . ASN A 1 86 ? -11.240 5.922 -0.322 1.00 62.69 86 ASN A N 1
ATOM 709 C CA . ASN A 1 86 ? -11.471 7.338 -0.618 1.00 62.69 86 ASN A CA 1
ATOM 710 C C . ASN A 1 86 ? -10.767 7.840 -1.896 1.00 62.69 86 ASN A C 1
ATOM 712 O O . ASN A 1 86 ? -10.945 9.003 -2.245 1.00 62.69 86 ASN A O 1
ATOM 716 N N . ASN A 1 87 ? -9.956 7.012 -2.565 1.00 51.75 87 ASN A N 1
ATOM 717 C CA . ASN A 1 87 ? -9.351 7.330 -3.865 1.00 51.75 87 ASN A CA 1
ATOM 718 C C . ASN A 1 87 ? -10.118 6.710 -5.046 1.00 51.75 87 ASN A C 1
ATOM 720 O O . ASN A 1 87 ? -9.700 6.892 -6.187 1.00 51.75 87 ASN A O 1
ATOM 724 N N . VAL A 1 88 ? -11.234 6.014 -4.796 1.00 47.62 88 VAL A N 1
ATOM 725 C CA . VAL A 1 88 ? -12.168 5.623 -5.858 1.00 47.62 88 VAL A CA 1
ATOM 726 C C . VAL A 1 88 ? -12.980 6.870 -6.208 1.00 47.62 88 VAL A C 1
ATOM 728 O O . VAL A 1 88 ? -13.924 7.225 -5.502 1.00 47.62 88 VAL A O 1
ATOM 731 N N . LYS A 1 89 ? -12.518 7.596 -7.225 1.00 39.91 89 LYS A N 1
ATOM 732 C CA . LYS A 1 89 ? -13.279 8.661 -7.881 1.00 39.91 89 LYS A CA 1
ATOM 733 C C . LYS A 1 89 ? -14.177 8.058 -8.95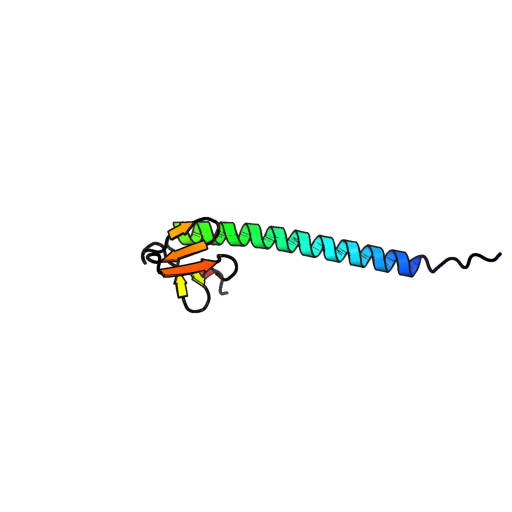0 1.00 39.91 89 LYS A C 1
ATOM 735 O O . LYS A 1 89 ? -13.686 7.144 -9.648 1.00 39.91 89 LYS A O 1
#

Radius of gyration: 21.85 Å; chains: 1; bounding box: 51×24×61 Å

Sequence (89 aa):
MHIKSKNNKTFIYGASIFILVIFLLALYGFYEKDRRVQLYKDFRANKKIMCGDDVVQKSRGWIIKNNRFFSNAKTMKTIVFCESVNNVK

pLDDT: mean 80.91, std 13.68, range [38.41, 94.31]

Foldseek 3Di:
DDPPPPDPPVVVVVVVVVVVVVVVVVVVVVVLVVQLVVVVVCQVVQAWKDQDPDTRGVVQQWDDDPQWIDHPNPDIGHVSSIDGPVPPD